Protein AF-A0A060C7V5-F1 (afdb_monomer_lite)

Structure (mmCIF, N/CA/C/O backbone):
data_AF-A0A060C7V5-F1
#
_entry.id   AF-A0A060C7V5-F1
#
loop_
_atom_site.group_PDB
_atom_site.id
_atom_site.type_symbol
_atom_site.label_atom_id
_atom_site.label_alt_id
_atom_site.label_comp_id
_atom_site.label_asym_id
_atom_site.label_entity_id
_atom_site.label_seq_id
_atom_site.pdbx_PDB_ins_code
_atom_site.Cartn_x
_atom_site.Cartn_y
_atom_site.Cartn_z
_atom_site.occupancy
_atom_site.B_iso_or_equiv
_atom_site.auth_seq_id
_atom_site.auth_comp_id
_atom_site.auth_asym_id
_atom_site.auth_atom_id
_atom_site.pdbx_PDB_model_num
ATOM 1 N N . TRP A 1 1 ? -6.255 44.599 35.358 1.00 43.53 1 TRP A N 1
ATOM 2 C CA . TRP A 1 1 ? -5.486 43.425 35.820 1.00 43.53 1 TRP A CA 1
ATOM 3 C C . TRP A 1 1 ? -6.181 42.143 35.350 1.00 43.53 1 TRP A C 1
ATOM 5 O O . TRP A 1 1 ? -7.130 41.721 35.992 1.00 43.53 1 TRP A O 1
ATOM 15 N N . HIS A 1 2 ? -5.771 41.543 34.224 1.00 45.72 2 HIS A N 1
ATOM 16 C CA . HIS A 1 2 ? -6.247 40.214 33.796 1.00 45.72 2 HIS A CA 1
ATOM 17 C C . HIS A 1 2 ? -5.155 39.178 34.084 1.00 45.72 2 HIS A C 1
ATOM 19 O O . HIS A 1 2 ? -4.054 39.259 33.540 1.00 45.72 2 HIS A O 1
ATOM 25 N N . ARG A 1 3 ? -5.447 38.225 34.976 1.00 49.50 3 ARG A N 1
ATOM 26 C CA . ARG A 1 3 ? -4.563 37.101 35.304 1.00 49.50 3 ARG A CA 1
ATOM 27 C C . ARG A 1 3 ? -4.781 35.991 34.275 1.00 49.50 3 ARG A C 1
ATOM 29 O O . ARG A 1 3 ? -5.904 35.537 34.085 1.00 49.50 3 ARG A O 1
ATOM 36 N N . ARG A 1 4 ? -3.696 35.569 33.623 1.00 51.41 4 ARG A N 1
ATOM 37 C CA . ARG A 1 4 ? -3.657 34.401 32.735 1.00 51.41 4 ARG A CA 1
ATOM 38 C C . ARG A 1 4 ? -3.797 33.114 33.556 1.00 51.41 4 ARG A C 1
ATOM 40 O O . ARG A 1 4 ? -3.125 32.972 34.576 1.00 51.41 4 ARG A O 1
ATOM 47 N N . GLY A 1 5 ? -4.637 32.193 33.092 1.00 43.22 5 GLY A N 1
ATOM 48 C CA . GLY A 1 5 ? -4.777 30.834 33.615 1.00 43.22 5 GLY A CA 1
ATOM 49 C C . GLY A 1 5 ? -4.250 29.826 32.601 1.00 43.22 5 GLY A C 1
ATOM 50 O O . GLY A 1 5 ? -4.901 29.539 31.604 1.00 43.22 5 GLY A O 1
ATOM 51 N N . SER A 1 6 ? -3.039 29.347 32.854 1.00 54.97 6 SER A N 1
ATOM 52 C CA . SER A 1 6 ? -2.317 28.318 32.111 1.00 54.97 6 SER A CA 1
ATOM 53 C C . SER A 1 6 ? -2.991 26.948 32.240 1.00 54.97 6 SER A C 1
ATOM 55 O O . SER A 1 6 ? -3.020 26.389 33.332 1.00 54.97 6 SER A O 1
ATOM 57 N N . GLY A 1 7 ? -3.448 26.372 31.128 1.00 44.47 7 GLY A N 1
ATOM 58 C CA . GLY A 1 7 ? -3.834 24.963 31.027 1.00 44.47 7 GLY A CA 1
ATOM 59 C C . GLY A 1 7 ? -2.811 24.199 30.194 1.00 44.47 7 GLY A C 1
ATOM 60 O O . GLY A 1 7 ? -2.948 24.089 28.982 1.00 44.47 7 GLY A O 1
ATOM 61 N N . ARG A 1 8 ? -1.742 23.715 30.833 1.00 53.88 8 ARG A N 1
ATOM 62 C CA . ARG A 1 8 ? -0.748 22.833 30.208 1.00 53.88 8 ARG A CA 1
ATOM 63 C C . ARG A 1 8 ? -1.289 21.405 30.217 1.00 53.88 8 ARG A C 1
ATOM 65 O O . ARG A 1 8 ? -1.010 20.655 31.144 1.00 53.88 8 ARG A O 1
ATOM 72 N N . GLY A 1 9 ? -2.035 21.030 29.186 1.00 45.69 9 GLY A N 1
ATOM 73 C CA . GLY A 1 9 ? -2.255 19.625 28.855 1.00 45.69 9 GLY A CA 1
ATOM 74 C C . GLY A 1 9 ? -1.100 19.124 27.993 1.00 45.69 9 GLY A C 1
ATOM 75 O O . GLY A 1 9 ? -1.193 19.159 26.773 1.00 45.69 9 GLY A O 1
ATOM 76 N N . ARG A 1 10 ? 0.013 18.695 28.604 1.00 50.91 10 ARG A N 1
ATOM 77 C CA . ARG A 1 10 ? 0.995 17.856 27.897 1.00 50.91 10 ARG A CA 1
ATOM 78 C C . ARG A 1 10 ? 0.397 16.459 27.768 1.00 50.91 10 ARG A C 1
ATOM 80 O O . ARG A 1 10 ? 0.584 15.629 28.648 1.00 50.91 10 ARG A O 1
ATOM 87 N N . GLY A 1 11 ? -0.312 16.213 26.674 1.00 45.09 11 GLY A N 1
ATOM 88 C CA . GLY A 1 11 ? -0.427 14.866 26.135 1.00 45.09 11 GLY A CA 1
ATOM 89 C C . GLY A 1 11 ? 0.869 14.550 25.398 1.00 45.09 11 GLY A C 1
ATOM 90 O O . GLY A 1 11 ? 0.972 14.803 24.206 1.00 45.09 11 GLY A O 1
ATOM 91 N N . THR A 1 12 ? 1.892 14.068 26.098 1.00 51.69 12 THR A N 1
ATOM 92 C CA . THR A 1 12 ? 3.014 13.383 25.444 1.00 51.69 12 THR A CA 1
ATOM 93 C C . THR A 1 12 ? 2.555 11.966 25.118 1.00 51.69 12 THR A C 1
ATOM 95 O O . THR A 1 12 ? 2.827 11.037 25.874 1.00 51.69 12 THR A O 1
ATOM 98 N N . GLY A 1 13 ? 1.797 11.824 24.028 1.00 46.06 13 GLY A N 1
ATOM 99 C CA . GLY A 1 13 ? 1.761 10.567 23.285 1.00 46.06 13 GLY A CA 1
ATOM 100 C C . GLY A 1 13 ? 3.109 10.394 22.575 1.00 46.06 13 GLY A C 1
ATOM 101 O O . GLY A 1 13 ? 3.733 11.406 22.235 1.00 46.06 13 GLY A O 1
ATOM 102 N N . PRO A 1 14 ? 3.621 9.164 22.420 1.00 49.75 14 PRO A N 1
ATOM 103 C CA . PRO A 1 14 ? 4.895 8.953 21.757 1.00 49.75 14 PRO A CA 1
ATOM 104 C C . PRO A 1 14 ? 4.867 9.541 20.344 1.00 49.75 14 PRO A C 1
ATOM 106 O O . PRO A 1 14 ? 3.859 9.526 19.642 1.00 49.75 14 PRO A O 1
ATOM 109 N N . THR A 1 15 ? 6.012 10.101 19.982 1.00 50.03 15 THR A N 1
ATOM 110 C CA . THR A 1 15 ? 6.384 10.592 18.663 1.00 50.03 15 THR A CA 1
ATOM 111 C C . THR A 1 15 ? 5.993 9.611 17.554 1.00 50.03 15 THR A C 1
ATOM 113 O O . THR A 1 15 ? 6.687 8.635 17.304 1.00 50.03 15 THR A O 1
ATOM 116 N N . ALA A 1 16 ? 4.919 9.904 16.834 1.00 50.12 16 ALA A N 1
ATOM 117 C CA . ALA A 1 16 ? 4.826 9.541 15.432 1.00 50.12 16 ALA A CA 1
ATOM 118 C C . ALA A 1 16 ? 4.951 10.852 14.664 1.00 50.12 16 ALA A C 1
ATOM 120 O O . ALA A 1 16 ? 3.970 11.446 14.221 1.00 50.12 16 ALA A O 1
ATOM 121 N N . ALA A 1 17 ? 6.187 11.333 14.525 1.00 45.62 17 ALA A N 1
ATOM 122 C CA . ALA A 1 17 ? 6.550 12.060 13.322 1.00 45.62 17 ALA A CA 1
ATOM 123 C C . ALA A 1 17 ? 6.416 11.056 12.167 1.00 45.62 17 ALA A C 1
ATOM 125 O O . ALA A 1 17 ? 7.407 10.534 11.671 1.00 45.62 17 ALA A O 1
ATOM 126 N N . GLY A 1 18 ? 5.174 10.702 11.820 1.00 47.81 18 GLY A N 1
ATOM 127 C CA . GLY A 1 18 ? 4.885 10.075 10.551 1.00 47.81 18 GLY A CA 1
ATOM 128 C C . GLY A 1 18 ? 5.415 11.063 9.540 1.00 47.81 18 GLY A C 1
ATOM 129 O O . GLY A 1 18 ? 4.973 12.217 9.523 1.00 47.81 18 GLY A O 1
ATOM 130 N N . SER A 1 19 ? 6.453 10.654 8.811 1.00 51.34 19 SER A N 1
ATOM 131 C CA . SER A 1 19 ? 6.931 11.361 7.634 1.00 51.34 19 SER A CA 1
ATOM 132 C C . SER A 1 19 ? 5.710 11.932 6.931 1.00 51.34 19 SER A C 1
ATOM 134 O O . SER A 1 19 ? 4.716 11.219 6.792 1.00 51.34 19 SER A O 1
ATOM 136 N N . ALA A 1 20 ? 5.742 13.216 6.573 1.00 49.72 20 ALA A N 1
ATOM 137 C CA . ALA A 1 20 ? 4.744 13.807 5.693 1.00 49.72 20 ALA A CA 1
ATOM 138 C C . ALA A 1 20 ? 4.844 13.062 4.354 1.00 49.72 20 ALA A C 1
ATOM 140 O O . ALA A 1 20 ? 5.563 13.464 3.448 1.00 49.72 20 ALA A O 1
ATOM 141 N N . GLY A 1 21 ? 4.259 11.876 4.336 1.00 60.41 21 GLY A N 1
ATOM 142 C CA . GLY A 1 21 ? 4.538 10.782 3.440 1.00 60.41 21 GLY A CA 1
ATOM 143 C C . GLY A 1 21 ? 3.251 10.463 2.730 1.00 60.41 21 GLY A C 1
ATOM 144 O O . GLY A 1 21 ? 2.156 10.559 3.299 1.00 60.41 21 GLY A O 1
ATOM 145 N N . THR A 1 22 ? 3.392 10.153 1.454 1.00 82.38 22 THR A N 1
ATOM 146 C CA . THR A 1 22 ? 2.289 9.722 0.614 1.00 82.38 22 THR A CA 1
ATOM 147 C C . THR A 1 22 ? 1.512 8.634 1.350 1.00 82.38 22 THR A C 1
ATOM 149 O O . THR A 1 22 ? 2.089 7.720 1.930 1.00 82.38 22 THR A O 1
ATOM 152 N N . THR A 1 23 ? 0.194 8.766 1.418 1.00 88.12 23 THR A N 1
ATOM 153 C CA . THR A 1 23 ? -0.663 7.731 1.997 1.00 88.12 23 THR A CA 1
ATOM 154 C C . THR A 1 23 ? -1.381 7.045 0.853 1.00 88.12 23 THR A C 1
ATOM 156 O O . THR A 1 23 ? -1.995 7.716 0.025 1.00 88.12 23 THR A O 1
ATOM 159 N N . TYR A 1 24 ? -1.313 5.721 0.812 1.00 91.12 24 TYR A N 1
ATOM 160 C CA . TYR A 1 24 ? -2.033 4.906 -0.153 1.00 91.12 24 TYR A CA 1
ATOM 161 C C . TYR A 1 24 ? -3.308 4.359 0.487 1.00 91.12 24 TYR A C 1
ATOM 163 O O . T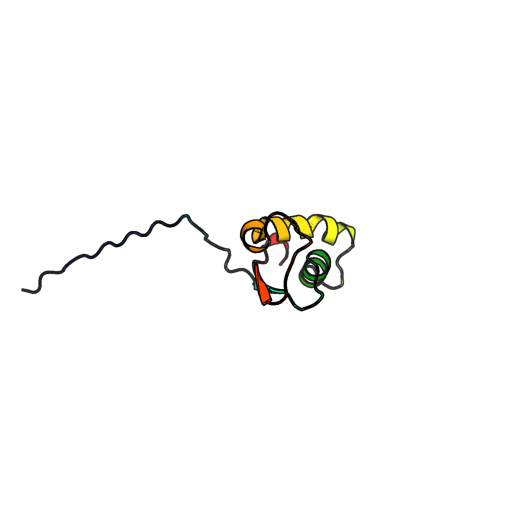YR A 1 24 ? -3.274 3.845 1.602 1.00 91.12 24 TYR A O 1
ATOM 171 N N . THR A 1 25 ? -4.445 4.460 -0.203 1.00 92.75 25 THR A N 1
ATOM 172 C CA . THR A 1 25 ? -5.699 3.849 0.264 1.00 92.75 25 THR A CA 1
ATOM 173 C C . THR A 1 25 ? -5.925 2.540 -0.472 1.00 92.75 25 THR A C 1
ATOM 175 O O . THR A 1 25 ? -6.204 2.560 -1.670 1.00 92.75 25 THR A O 1
ATOM 178 N N . VAL A 1 26 ? -5.861 1.427 0.261 1.00 93.00 26 VAL A N 1
ATOM 179 C CA . VAL A 1 26 ? -6.062 0.073 -0.271 1.00 93.00 26 VAL A CA 1
ATOM 180 C C . VAL A 1 26 ? -7.401 -0.001 -1.002 1.00 93.00 26 VAL A C 1
ATOM 182 O O . VAL A 1 26 ? -8.452 0.313 -0.438 1.00 93.00 26 VAL A O 1
ATOM 185 N N . GLN A 1 27 ? -7.376 -0.415 -2.260 1.00 91.81 27 GLN A N 1
ATOM 186 C CA . GLN A 1 27 ? -8.539 -0.716 -3.076 1.00 91.81 27 GLN A CA 1
ATOM 187 C C . GLN A 1 27 ? -8.930 -2.189 -2.937 1.00 91.81 27 GLN A C 1
ATOM 189 O O . GLN A 1 27 ? -8.229 -3.043 -2.391 1.00 91.81 27 GLN A O 1
ATOM 194 N N . ARG A 1 28 ? -10.129 -2.513 -3.419 1.00 89.75 28 ARG A N 1
ATOM 195 C CA . ARG A 1 28 ? -10.622 -3.888 -3.392 1.00 89.75 28 ARG A CA 1
ATOM 196 C C . ARG A 1 28 ? -9.828 -4.745 -4.380 1.00 89.75 28 ARG A C 1
ATOM 198 O O . ARG A 1 28 ? -9.949 -4.545 -5.581 1.00 89.75 28 ARG A O 1
ATOM 205 N N . GLY A 1 29 ? -9.141 -5.761 -3.860 1.00 88.25 29 GLY A N 1
ATOM 206 C CA . GLY A 1 29 ? -8.343 -6.696 -4.659 1.00 88.25 29 GLY A CA 1
ATOM 207 C C . GLY A 1 29 ? -6.845 -6.405 -4.635 1.00 88.25 29 GLY A C 1
ATOM 208 O O . GLY A 1 29 ? -6.083 -7.229 -5.131 1.00 88.25 29 GLY A O 1
ATOM 209 N N . ASP A 1 30 ? -6.432 -5.299 -4.013 1.00 91.06 30 ASP A N 1
ATOM 210 C CA . ASP A 1 30 ? -5.020 -5.005 -3.823 1.00 91.06 30 ASP A CA 1
ATOM 211 C C . ASP A 1 30 ? -4.340 -6.033 -2.926 1.00 91.06 30 ASP A C 1
ATOM 213 O O . ASP A 1 30 ? -4.936 -6.647 -2.037 1.00 91.06 30 ASP A O 1
ATOM 217 N N . SER A 1 31 ? -3.041 -6.170 -3.146 1.00 90.94 31 SER A N 1
ATOM 218 C CA . SER A 1 31 ? -2.121 -6.897 -2.281 1.00 90.94 31 SER A CA 1
ATOM 219 C C . SER A 1 31 ? -0.938 -5.991 -1.975 1.00 90.94 31 SER A C 1
ATOM 221 O O . SER A 1 31 ? -0.584 -5.161 -2.806 1.00 90.94 31 SER A O 1
ATOM 223 N N . LEU A 1 32 ? -0.272 -6.172 -0.830 1.00 90.38 32 LEU A N 1
ATOM 224 C CA . LEU A 1 32 ? 0.924 -5.380 -0.500 1.00 90.38 32 LEU A CA 1
ATOM 225 C C . LEU A 1 32 ? 1.964 -5.407 -1.617 1.00 90.38 32 LEU A C 1
ATOM 227 O O . LEU A 1 32 ? 2.615 -4.403 -1.874 1.00 90.38 32 LEU A O 1
ATOM 231 N N . TRP A 1 33 ? 2.081 -6.547 -2.294 1.00 92.62 33 TRP A N 1
ATOM 232 C CA . TRP A 1 33 ? 2.925 -6.699 -3.467 1.00 92.62 33 TRP A CA 1
ATOM 233 C C . TRP A 1 33 ? 2.544 -5.745 -4.605 1.00 92.62 33 TRP A C 1
ATOM 235 O O . TRP A 1 33 ? 3.408 -5.048 -5.121 1.00 92.62 33 TRP A O 1
ATOM 245 N N . ASP A 1 34 ? 1.265 -5.711 -4.980 1.00 91.56 34 ASP A N 1
ATOM 246 C CA . ASP A 1 34 ? 0.753 -4.908 -6.096 1.00 91.56 34 ASP A CA 1
ATOM 247 C C . ASP A 1 34 ? 0.842 -3.412 -5.785 1.00 91.56 34 ASP A C 1
ATOM 249 O O . ASP A 1 34 ? 1.393 -2.646 -6.565 1.00 91.56 34 ASP A O 1
ATOM 253 N N . ILE A 1 35 ? 0.459 -3.031 -4.562 1.00 91.69 35 ILE A N 1
ATOM 254 C CA . ILE A 1 35 ? 0.623 -1.665 -4.057 1.00 91.69 35 ILE A CA 1
ATOM 255 C C . ILE A 1 35 ? 2.098 -1.261 -4.112 1.00 91.69 35 ILE A C 1
ATOM 257 O O . ILE A 1 35 ? 2.430 -0.179 -4.573 1.00 91.69 35 ILE A O 1
ATOM 261 N N . THR A 1 36 ? 3.008 -2.127 -3.662 1.00 92.31 36 THR A N 1
ATOM 262 C CA . THR A 1 36 ? 4.447 -1.829 -3.713 1.00 92.31 36 THR A CA 1
ATOM 263 C C . THR A 1 36 ? 4.941 -1.701 -5.154 1.00 92.31 36 THR A C 1
ATOM 265 O O . THR A 1 36 ? 5.765 -0.835 -5.430 1.00 92.31 36 THR A O 1
ATOM 268 N N . ALA A 1 37 ? 4.446 -2.532 -6.073 1.00 91.81 37 ALA A N 1
ATOM 269 C CA . ALA A 1 37 ? 4.773 -2.435 -7.491 1.00 91.81 37 ALA A CA 1
ATOM 270 C C . ALA A 1 37 ? 4.311 -1.100 -8.093 1.00 91.81 37 ALA A C 1
ATOM 272 O O . ALA A 1 37 ? 5.096 -0.446 -8.772 1.00 91.81 37 ALA A O 1
ATOM 273 N N . ASP A 1 38 ? 3.088 -0.663 -7.783 1.00 90.56 38 ASP A N 1
ATOM 274 C CA . ASP A 1 38 ? 2.546 0.634 -8.207 1.00 90.56 38 ASP A CA 1
ATOM 275 C C . ASP A 1 38 ? 3.370 1.805 -7.647 1.00 90.56 38 ASP A C 1
ATOM 277 O O . ASP A 1 38 ? 3.716 2.732 -8.378 1.00 90.56 38 ASP A O 1
ATOM 281 N N . LEU A 1 39 ? 3.773 1.721 -6.373 1.00 89.56 39 LEU A N 1
ATOM 282 C CA . LEU A 1 39 ? 4.599 2.740 -5.718 1.00 89.56 39 LEU A CA 1
ATOM 283 C C . LEU A 1 39 ? 6.008 2.845 -6.319 1.00 89.56 39 LEU A C 1
ATOM 285 O O . LEU A 1 39 ? 6.500 3.953 -6.515 1.00 89.56 39 LEU A O 1
ATOM 289 N N . LEU A 1 40 ? 6.648 1.713 -6.631 1.00 89.00 40 LEU A N 1
ATOM 290 C CA . LEU A 1 40 ? 7.957 1.688 -7.298 1.00 89.00 40 LEU A CA 1
ATOM 291 C C . LEU A 1 40 ? 7.866 2.076 -8.789 1.00 89.00 40 LEU A C 1
ATOM 293 O O . LEU A 1 40 ? 8.855 2.516 -9.378 1.00 89.00 40 LEU A O 1
ATOM 297 N N . GLY A 1 41 ? 6.686 1.922 -9.393 1.00 87.19 41 GLY A N 1
ATOM 298 C CA . GLY A 1 41 ? 6.384 2.253 -10.781 1.00 87.19 41 GLY A CA 1
ATOM 299 C C . GLY A 1 41 ? 6.621 1.110 -11.777 1.00 87.19 41 GLY A C 1
ATOM 300 O O . GLY A 1 41 ? 7.178 0.061 -11.464 1.00 87.19 41 GLY A O 1
ATOM 301 N N . ASP A 1 42 ? 6.234 1.351 -13.034 1.00 80.69 42 ASP A N 1
ATOM 302 C CA . ASP A 1 42 ? 6.179 0.363 -14.135 1.00 80.69 42 ASP A CA 1
ATOM 303 C C . ASP A 1 42 ? 7.538 -0.292 -14.486 1.00 80.69 42 ASP A C 1
ATOM 305 O O . ASP A 1 42 ? 7.602 -1.303 -15.180 1.00 80.69 42 ASP A O 1
ATOM 309 N N . GLY A 1 43 ? 8.648 0.283 -14.010 1.00 85.00 43 GLY A N 1
ATOM 310 C CA . GLY A 1 43 ? 10.002 -0.246 -14.204 1.00 85.00 43 GLY A CA 1
ATOM 311 C C . GLY A 1 43 ? 10.479 -1.208 -13.113 1.00 85.00 43 GLY A C 1
ATOM 312 O O . GLY A 1 43 ? 11.571 -1.761 -13.244 1.00 85.00 43 GLY A O 1
ATOM 313 N N . ALA A 1 44 ? 9.704 -1.391 -12.043 1.00 89.38 44 ALA A N 1
ATOM 314 C CA . ALA A 1 44 ? 10.116 -2.172 -10.889 1.00 89.38 44 ALA A CA 1
ATOM 315 C C . ALA A 1 44 ? 10.191 -3.667 -11.211 1.00 89.38 44 ALA A C 1
ATOM 317 O O . ALA A 1 44 ? 9.228 -4.307 -11.640 1.00 89.38 44 ALA A O 1
ATOM 318 N N . SER A 1 45 ? 11.347 -4.261 -10.945 1.00 92.62 45 SER A N 1
ATOM 319 C CA . SER A 1 45 ? 11.535 -5.698 -11.078 1.00 92.62 45 SER A CA 1
ATOM 320 C C . SER A 1 45 ? 10.866 -6.439 -9.921 1.00 92.62 45 SER A C 1
ATOM 322 O O . SER A 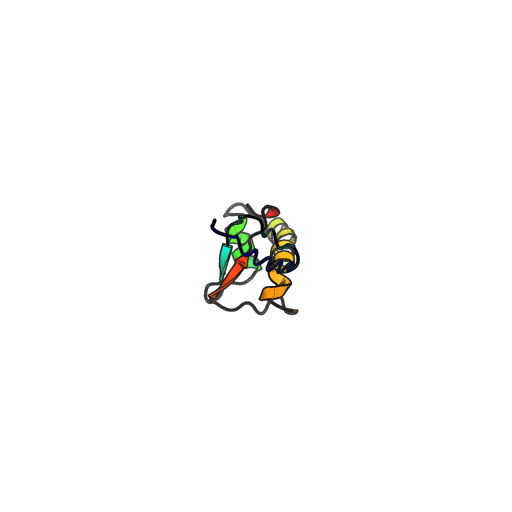1 45 ? 10.829 -5.966 -8.787 1.00 92.62 45 SER A O 1
ATOM 324 N N . THR A 1 46 ? 10.453 -7.688 -10.152 1.00 91.44 46 THR A N 1
ATOM 325 C CA . THR A 1 46 ? 9.946 -8.591 -9.099 1.00 91.44 46 THR A CA 1
ATOM 326 C C . THR A 1 46 ? 10.889 -8.665 -7.890 1.00 91.44 46 THR A C 1
ATOM 328 O O . THR A 1 46 ? 10.428 -8.729 -6.755 1.00 91.44 46 THR A O 1
ATOM 331 N N . ALA A 1 47 ? 12.207 -8.623 -8.117 1.00 93.06 47 ALA A N 1
ATOM 332 C CA . ALA A 1 47 ? 13.206 -8.615 -7.050 1.00 93.06 47 ALA A CA 1
ATOM 333 C C . ALA A 1 47 ? 13.147 -7.337 -6.193 1.00 93.06 47 ALA A C 1
ATOM 335 O O . ALA A 1 47 ? 13.215 -7.427 -4.969 1.00 93.06 47 ALA A O 1
ATOM 336 N N . GLU A 1 48 ? 12.968 -6.173 -6.818 1.00 91.81 48 GLU A N 1
ATOM 337 C CA . GLU A 1 48 ? 12.844 -4.884 -6.128 1.00 91.81 48 GLU A CA 1
ATOM 338 C C . GLU A 1 48 ? 11.558 -4.849 -5.305 1.00 91.81 48 GLU A C 1
ATOM 340 O O . GLU A 1 48 ? 11.606 -4.584 -4.107 1.00 91.81 48 GLU A O 1
ATOM 345 N N . ILE A 1 49 ? 10.435 -5.264 -5.901 1.00 92.69 49 ILE A N 1
ATOM 346 C CA . ILE A 1 49 ? 9.152 -5.375 -5.197 1.00 92.69 49 ILE A CA 1
ATOM 347 C C . ILE A 1 49 ? 9.287 -6.325 -4.000 1.00 92.69 49 ILE A C 1
ATOM 349 O O . ILE A 1 49 ? 8.884 -5.968 -2.896 1.00 92.69 49 ILE A O 1
ATOM 353 N N . SER A 1 50 ? 9.924 -7.493 -4.182 1.00 92.69 50 SER A N 1
ATOM 354 C CA . SER A 1 50 ? 10.148 -8.488 -3.119 1.00 92.69 50 SER A CA 1
ATOM 355 C C . SER A 1 50 ? 10.938 -7.952 -1.925 1.00 92.69 50 SER A C 1
ATOM 357 O O . SER A 1 50 ? 10.690 -8.364 -0.793 1.00 92.69 50 SER A O 1
ATOM 359 N N . ALA A 1 51 ? 11.883 -7.048 -2.189 1.00 91.88 51 ALA A N 1
ATOM 360 C CA . ALA A 1 51 ? 12.729 -6.439 -1.175 1.00 91.88 51 ALA A CA 1
ATOM 361 C C . ALA A 1 51 ? 12.036 -5.258 -0.485 1.00 91.88 51 ALA A C 1
ATOM 363 O O . ALA A 1 51 ? 12.347 -4.967 0.667 1.00 91.88 51 ALA A O 1
ATOM 364 N N . ALA A 1 52 ? 11.099 -4.601 -1.171 1.00 91.81 52 ALA A N 1
ATOM 365 C CA . ALA A 1 52 ? 10.508 -3.345 -0.733 1.00 91.81 52 ALA A CA 1
ATOM 366 C C . ALA A 1 52 ? 9.131 -3.505 -0.057 1.00 91.81 52 ALA A C 1
ATOM 368 O O . ALA A 1 52 ? 8.820 -2.771 0.882 1.00 91.81 52 ALA A O 1
ATOM 369 N N . TRP A 1 53 ? 8.322 -4.502 -0.443 1.00 92.44 53 TRP A N 1
ATOM 370 C CA . TRP A 1 53 ? 7.017 -4.743 0.198 1.00 92.44 53 TRP A CA 1
ATOM 371 C C . TRP A 1 53 ? 7.109 -5.035 1.711 1.00 92.44 53 TRP A C 1
ATOM 373 O O . TRP A 1 53 ? 6.193 -4.629 2.434 1.00 92.44 53 TRP A O 1
ATOM 383 N N . PRO A 1 54 ? 8.173 -5.680 2.249 1.00 92.31 54 PRO A N 1
ATOM 384 C CA . PRO A 1 54 ? 8.320 -5.856 3.691 1.00 92.31 54 PRO A CA 1
ATOM 385 C C . PRO A 1 54 ? 8.517 -4.524 4.421 1.00 92.31 54 PRO A C 1
ATOM 387 O O . PRO A 1 54 ? 8.085 -4.400 5.563 1.00 92.31 54 PRO A O 1
ATOM 390 N N . ASP A 1 55 ? 9.132 -3.532 3.769 1.00 91.50 55 ASP A N 1
ATOM 391 C CA . ASP A 1 55 ? 9.321 -2.178 4.303 1.00 91.50 55 ASP A CA 1
ATOM 392 C C . ASP A 1 55 ? 7.963 -1.468 4.424 1.00 91.50 55 ASP A C 1
ATOM 394 O O . ASP A 1 55 ? 7.633 -0.912 5.475 1.00 91.50 55 ASP A O 1
ATOM 398 N N . LEU A 1 56 ? 7.116 -1.594 3.389 1.00 91.06 56 LEU A N 1
ATOM 399 C CA . LEU A 1 56 ? 5.730 -1.119 3.421 1.00 91.06 56 LEU A CA 1
ATOM 400 C C . LEU A 1 56 ? 4.940 -1.789 4.553 1.00 91.06 56 LEU A C 1
ATOM 402 O O . LEU A 1 56 ? 4.247 -1.109 5.309 1.00 91.06 56 LEU A O 1
ATOM 406 N N . TYR A 1 57 ? 5.052 -3.111 4.702 1.00 91.50 57 TYR A N 1
ATOM 407 C CA . TYR A 1 57 ? 4.397 -3.837 5.791 1.00 91.50 57 TYR A CA 1
ATOM 408 C C . TYR A 1 57 ? 4.902 -3.385 7.162 1.00 91.50 57 TYR A C 1
ATOM 410 O O . TYR A 1 57 ? 4.093 -3.106 8.040 1.00 91.50 57 TYR A O 1
ATOM 418 N N . ALA A 1 58 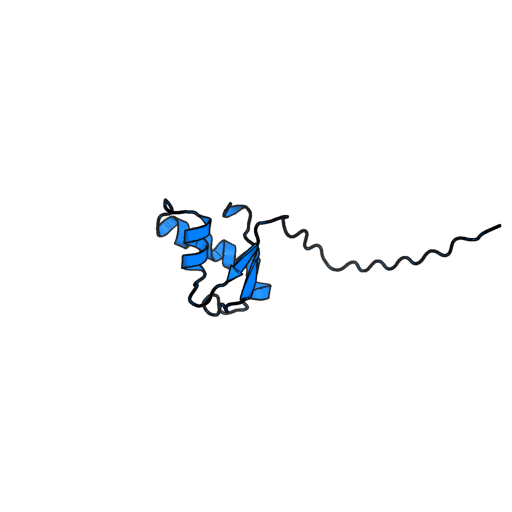? 6.217 -3.270 7.357 1.00 90.81 58 ALA A N 1
ATOM 419 C CA . ALA A 1 58 ? 6.809 -2.872 8.631 1.00 90.81 58 ALA A CA 1
ATOM 420 C C . ALA A 1 58 ? 6.347 -1.473 9.063 1.00 90.81 58 ALA A C 1
ATOM 422 O O . ALA A 1 58 ? 5.993 -1.282 10.227 1.00 90.81 58 ALA A O 1
ATOM 423 N N . ALA A 1 59 ? 6.266 -0.529 8.120 1.00 90.31 59 ALA A N 1
ATOM 424 C CA . ALA A 1 59 ? 5.738 0.813 8.359 1.00 90.31 59 ALA A CA 1
ATOM 425 C C . ALA A 1 59 ? 4.239 0.825 8.717 1.00 90.31 59 ALA A C 1
ATOM 427 O O . ALA A 1 59 ? 3.769 1.755 9.367 1.00 90.31 59 ALA A O 1
ATOM 428 N N . ASN A 1 60 ? 3.489 -0.205 8.312 1.00 92.25 60 ASN A N 1
ATOM 429 C CA . ASN A 1 60 ? 2.036 -0.295 8.476 1.00 92.25 60 ASN A CA 1
ATOM 430 C C . ASN A 1 60 ? 1.585 -1.462 9.355 1.00 92.25 60 ASN A C 1
ATOM 432 O O . ASN A 1 60 ? 0.395 -1.774 9.404 1.00 92.25 60 ASN A O 1
ATOM 436 N N . ARG A 1 61 ? 2.507 -2.104 10.075 1.00 90.75 61 ARG A N 1
ATOM 437 C CA . ARG A 1 61 ? 2.219 -3.302 10.871 1.00 90.75 61 ARG A CA 1
ATOM 438 C C . ARG A 1 61 ? 1.172 -3.034 11.948 1.00 90.75 61 ARG A C 1
ATOM 440 O O . ARG A 1 61 ? 0.378 -3.912 12.259 1.00 90.75 61 ARG A O 1
ATOM 447 N N . GLU A 1 62 ? 1.130 -1.813 12.476 1.00 88.06 62 GLU A N 1
ATOM 448 C CA . GLU A 1 62 ? 0.107 -1.374 13.434 1.00 88.06 62 GLU A CA 1
ATOM 449 C C . GLU A 1 62 ? -1.304 -1.312 12.823 1.00 88.06 62 GLU A C 1
ATOM 451 O O . GLU A 1 62 ? -2.288 -1.479 13.539 1.00 88.06 62 GLU A O 1
ATOM 456 N N . VAL A 1 63 ? -1.409 -1.093 11.507 1.00 89.25 63 VAL A N 1
ATOM 457 C CA . VAL A 1 63 ? -2.678 -1.006 10.764 1.00 89.25 63 VAL A CA 1
ATOM 458 C C . VAL A 1 63 ? -3.090 -2.367 10.195 1.00 89.25 63 VAL A C 1
ATOM 460 O O . VAL A 1 63 ? -4.269 -2.710 10.230 1.00 89.25 63 VAL A O 1
ATOM 463 N N . ILE A 1 64 ? -2.133 -3.130 9.661 1.00 89.69 64 ILE A N 1
ATOM 464 C CA . ILE A 1 64 ? -2.360 -4.421 8.988 1.00 89.69 64 ILE A CA 1
ATOM 465 C C . ILE A 1 64 ? -2.482 -5.568 10.003 1.00 89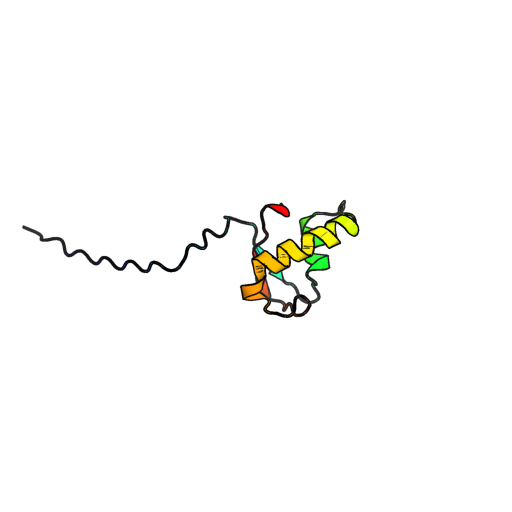.69 64 ILE A C 1
ATOM 467 O O . ILE A 1 64 ? -3.280 -6.482 9.816 1.00 89.69 64 ILE A O 1
ATOM 471 N N . GLY A 1 65 ? -1.727 -5.509 11.100 1.00 89.00 65 GLY A N 1
ATOM 472 C CA . GLY A 1 65 ? -1.632 -6.583 12.086 1.00 89.00 65 GLY A CA 1
ATOM 473 C C . GLY A 1 65 ? -0.558 -7.618 11.746 1.00 89.00 65 GLY A C 1
ATOM 474 O O . GLY A 1 65 ? 0.389 -7.351 11.002 1.00 89.00 65 GLY A O 1
ATOM 475 N N . ASP A 1 66 ? -0.673 -8.806 12.337 1.00 88.06 66 ASP A N 1
ATOM 476 C CA . ASP A 1 66 ? 0.326 -9.877 12.223 1.00 88.06 66 ASP A CA 1
ATOM 477 C C . ASP A 1 66 ? 0.336 -10.575 10.853 1.00 88.06 66 ASP A C 1
ATOM 479 O O . ASP A 1 66 ? 1.358 -11.144 10.472 1.00 88.06 66 ASP A O 1
ATOM 483 N N . ASP A 1 67 ? -0.757 -10.484 10.091 1.00 87.31 67 ASP A N 1
ATOM 484 C CA . ASP A 1 67 ? -0.903 -11.119 8.782 1.00 87.31 67 ASP A CA 1
ATOM 485 C C . ASP A 1 67 ? -0.736 -10.101 7.637 1.00 87.31 67 ASP A C 1
ATOM 487 O O . ASP A 1 67 ? -1.683 -9.388 7.302 1.00 87.31 67 ASP A O 1
ATOM 491 N N . PRO A 1 68 ? 0.425 -10.050 6.956 1.00 84.62 68 PRO A N 1
ATOM 492 C CA . PRO A 1 68 ? 0.668 -9.103 5.861 1.00 84.62 68 PRO A CA 1
ATOM 493 C C . PRO A 1 68 ? -0.235 -9.334 4.638 1.00 84.62 68 PRO A C 1
ATOM 495 O O . PRO A 1 68 ? -0.445 -8.428 3.838 1.00 84.62 68 PRO A O 1
ATOM 498 N N . GLY A 1 69 ? -0.768 -10.548 4.472 1.00 84.44 69 GLY A N 1
ATOM 499 C CA . GLY A 1 69 ? -1.699 -10.873 3.389 1.00 84.44 69 GLY A CA 1
ATOM 500 C C . GLY A 1 69 ? -3.141 -10.428 3.649 1.00 84.44 69 GLY A C 1
ATOM 501 O O . GLY A 1 69 ? -3.951 -10.450 2.727 1.00 84.44 69 GLY A O 1
ATOM 502 N N . LEU A 1 70 ? -3.477 -10.037 4.883 1.00 87.00 70 LEU A N 1
ATOM 503 C CA . LEU A 1 70 ? -4.824 -9.620 5.270 1.00 87.00 70 LEU A CA 1
ATOM 504 C C . LEU A 1 70 ? -4.944 -8.097 5.247 1.00 87.00 70 LEU A C 1
ATOM 506 O O . LEU A 1 70 ? -5.107 -7.450 6.279 1.00 87.00 70 LEU A O 1
ATOM 510 N N . ILE A 1 71 ? -4.888 -7.534 4.042 1.00 89.56 71 ILE A N 1
ATOM 511 C CA . ILE A 1 71 ? -5.241 -6.132 3.822 1.00 89.56 71 ILE A CA 1
ATOM 512 C C . ILE A 1 71 ? -6.683 -6.006 3.330 1.00 89.56 71 ILE A C 1
ATOM 514 O O . ILE A 1 71 ? -7.202 -6.845 2.592 1.00 89.56 71 ILE A O 1
ATOM 518 N N . PHE A 1 72 ?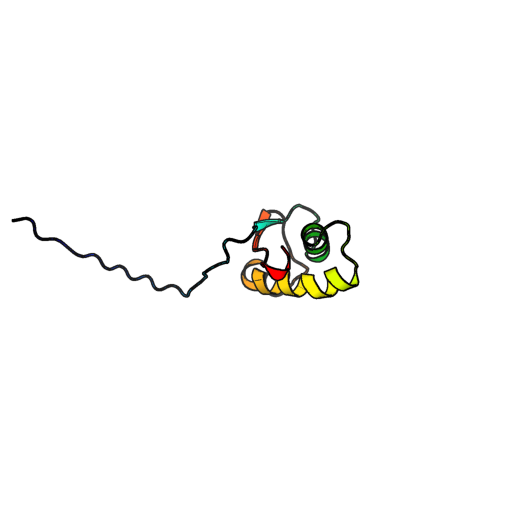 -7.344 -4.938 3.757 1.00 87.94 72 PHE A N 1
ATOM 519 C CA . PHE A 1 72 ? -8.743 -4.656 3.489 1.00 87.94 72 PHE A CA 1
ATOM 520 C C . PHE A 1 72 ? -8.887 -3.324 2.763 1.00 87.94 72 PHE A C 1
ATOM 522 O O . PHE A 1 72 ? -8.241 -2.330 3.099 1.00 87.94 72 PHE A O 1
ATOM 529 N N . ALA A 1 73 ? -9.801 -3.293 1.796 1.00 90.31 73 ALA A N 1
ATOM 530 C CA . ALA A 1 73 ? -10.136 -2.072 1.081 1.00 90.31 73 ALA A CA 1
ATOM 531 C C . ALA A 1 73 ? -10.571 -0.960 2.052 1.00 90.31 73 ALA A C 1
ATOM 533 O O . ALA A 1 73 ? -11.379 -1.191 2.953 1.00 90.31 73 ALA A O 1
ATOM 534 N N . GLY A 1 74 ? -10.052 0.247 1.841 1.00 90.12 74 GLY A N 1
ATOM 535 C CA . GLY A 1 74 ? -10.270 1.412 2.693 1.00 90.12 74 GLY A CA 1
ATOM 536 C C . GLY A 1 74 ? -9.241 1.587 3.813 1.00 90.12 74 GLY A C 1
ATOM 537 O O . GLY A 1 74 ? -9.304 2.597 4.510 1.00 90.12 74 GLY A O 1
ATOM 538 N N . GLN A 1 75 ? -8.290 0.662 3.993 1.00 90.56 75 GLN A N 1
ATOM 539 C CA . GLN A 1 75 ? -7.151 0.904 4.879 1.00 90.56 75 GLN A CA 1
ATOM 540 C C . GLN A 1 75 ? -6.221 1.961 4.282 1.00 90.56 75 GLN A C 1
ATOM 542 O O . GLN A 1 75 ? -5.849 1.895 3.111 1.00 90.56 75 GLN A O 1
ATOM 547 N N . SER A 1 76 ? -5.822 2.919 5.113 1.00 92.00 76 SER A N 1
ATOM 548 C CA . SER A 1 76 ? -4.815 3.918 4.768 1.00 92.00 76 SER A CA 1
ATOM 549 C C . SER A 1 76 ? -3.438 3.412 5.179 1.00 92.00 76 SER A C 1
ATOM 551 O O . SER A 1 76 ? -3.159 3.286 6.371 1.00 92.00 76 SER A O 1
ATOM 553 N N . LEU A 1 77 ? -2.587 3.129 4.197 1.00 90.69 77 LEU A N 1
ATOM 554 C CA . LEU A 1 77 ? -1.199 2.732 4.392 1.00 90.69 77 LEU A CA 1
ATOM 555 C C . LEU A 1 77 ? -0.287 3.948 4.234 1.00 90.69 77 LEU A C 1
ATOM 557 O O . LEU A 1 77 ? -0.332 4.652 3.227 1.00 90.69 77 LEU A O 1
ATOM 561 N N . SER A 1 78 ? 0.563 4.185 5.223 1.00 90.94 78 SER A N 1
ATOM 562 C CA . SER A 1 78 ? 1.654 5.150 5.140 1.00 90.94 78 SER A CA 1
ATOM 563 C C . SER A 1 78 ? 2.735 4.613 4.210 1.00 90.94 78 SER A C 1
ATOM 565 O O . SER A 1 78 ? 3.300 3.550 4.470 1.00 90.94 78 SER A O 1
ATOM 567 N N . VAL A 1 79 ? 3.046 5.341 3.142 1.00 89.12 79 VAL A N 1
ATOM 568 C CA . VAL A 1 79 ? 4.138 4.987 2.236 1.00 89.12 79 VAL A CA 1
ATOM 569 C C . VAL A 1 79 ? 5.446 5.535 2.816 1.00 89.12 79 VAL A C 1
ATOM 571 O O . VAL A 1 79 ? 5.585 6.757 2.952 1.00 89.12 79 VAL A O 1
ATOM 574 N N . PRO A 1 80 ? 6.406 4.675 3.201 1.00 85.00 80 PRO A N 1
ATOM 575 C CA . PRO A 1 80 ? 7.725 5.128 3.618 1.00 85.00 80 PRO A CA 1
ATOM 576 C C . PRO A 1 80 ? 8.453 5.821 2.462 1.00 85.00 80 PRO A C 1
ATOM 578 O O . PRO A 1 80 ? 8.324 5.430 1.306 1.00 85.00 80 PRO A O 1
ATOM 581 N N . ALA A 1 81 ? 9.284 6.816 2.785 1.00 79.56 81 ALA A N 1
ATOM 582 C CA . ALA A 1 81 ? 10.084 7.542 1.7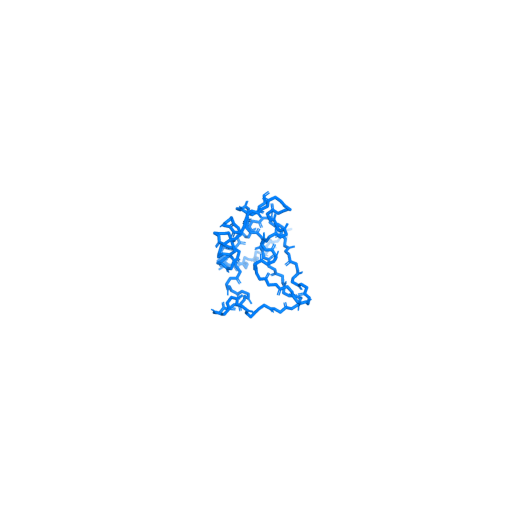93 1.00 79.56 81 ALA A CA 1
ATOM 583 C C . ALA A 1 81 ? 11.089 6.645 1.040 1.00 79.56 81 ALA A C 1
ATOM 585 O O . ALA A 1 81 ? 11.619 7.046 0.015 1.00 79.56 81 ALA A O 1
ATOM 586 N N . SER A 1 82 ? 11.346 5.427 1.532 1.00 76.94 82 SER A N 1
ATOM 587 C CA . SER A 1 82 ? 12.116 4.388 0.838 1.00 76.94 82 SER A CA 1
ATOM 588 C C . SER A 1 82 ? 11.479 3.954 -0.493 1.00 76.94 82 SER A C 1
ATOM 590 O O . SER A 1 82 ? 12.170 3.382 -1.330 1.00 76.94 82 SER A O 1
ATOM 592 N N . LEU A 1 83 ? 10.166 4.171 -0.652 1.00 78.25 83 LEU A N 1
ATOM 593 C CA . LEU A 1 83 ? 9.346 3.749 -1.796 1.00 78.25 83 LEU A CA 1
ATOM 594 C C . LEU A 1 83 ? 8.929 4.915 -2.708 1.00 78.25 83 LEU A C 1
ATOM 596 O O . LEU A 1 83 ? 8.172 4.690 -3.646 1.00 78.25 83 LEU A O 1
ATOM 600 N N . THR A 1 84 ? 9.358 6.144 -2.401 1.00 67.75 84 THR A N 1
ATOM 601 C CA . THR A 1 84 ? 9.028 7.375 -3.145 1.00 67.75 84 THR A CA 1
ATOM 602 C C . THR A 1 84 ? 10.260 7.942 -3.825 1.00 67.75 84 THR A C 1
ATOM 604 O O . THR A 1 84 ? 10.144 8.398 -4.980 1.00 67.75 84 THR A O 1
#

Secondary structure (DSSP, 8-state):
-PPP---------------S--EEEPPTT--HHHHHHHHH-TT--HHHHHHHHHHHHHHHHHHH-S-TT---TT-EEE--GGG-

InterPro domains:
  IPR018392 LysM domain [PF01476] (24-80)
  IPR018392 LysM domain [PS51782] (22-79)
  IPR018392 LysM domain [cd00118] (22-79)
  IPR036779 LysM domain superfamily [G3DSA:3.10.350.10] (12-84)
  IPR036779 LysM domain superfamily [SSF54106] (22-80)
  IPR052196 Bacterial Potassium Binding [PTHR34700] (15-80)

Organism: NCBI:txid332040

Sequence (84 aa):
WHRRGSGRGRGTGPTAAGSAGTTYTVQRGDSLWDITADLLGDGASTAEISAAWPDLYAANREVIGDDPGLIFAGQSLSVPASLT

Foldseek 3Di:
DDDDDDDDPPPPDDDPPLPVADKDFDAPPDALLNVLDVLLHPPDDSVNSVVCSVVQCVQCCVPQPPDSRDDDGGGIGGDDPVSD

pLDDT: mean 79.04, std 17.84, range [43.22, 93.06]

Radius of gyration: 18.38 Å; chains: 1; bounding box: 24×54×50 Å